Protein AF-A0A920T3C6-F1 (afdb_monomer)

Solvent-accessible surface area (backbone atoms only — not comparable to full-atom values): 9820 Å² total; per-residue (Å²): 88,100,46,68,29,46,80,45,74,39,81,85,48,46,67,47,81,47,80,58,93,55,38,34,39,37,42,39,70,25,26,39,36,45,35,42,39,51,61,61,84,59,81,51,49,41,33,44,35,42,93,41,36,40,35,46,51,56,38,26,33,34,35,43,36,29,39,91,86,48,41,37,38,39,39,38,64,37,39,38,34,36,37,33,31,71,74,60,66,49,74,48,79,47,54,58,41,62,30,25,42,42,34,34,80,87,33,54,73,47,80,46,77,42,57,97,80,65,67,77,77,78,72,72,72,76,76,77,71,72,71,55,68,70,58,53,50,54,51,51,52,52,51,54,55,65,72,65,60,75,89,79,71,92,82,89,85,91,80,82,81,85,84,83,89,87,76,90,132

Foldseek 3Di:
DVLPKDKAFDPPWDWDWDDDPAEIEIETAFGKIWIQDAQPPDRHWYWYHYPFKIKTAHRFGWMWGAHPQFKIKIFGAAAKIKMAGPVQRDIDIDHHDQKMWIAGPVGDIDIDGHDPCNGDDGPDPPPPPVPDVVVVVVVVVVVVVVVPDDPPDDDDDPDDDDDDDDDDD

Sequence (169 aa):
MDDRSILKVRENTKFSFMDTRNSRTVDLAHGTLLNDIKKEGRKKDFRIQTPVSVASVKGTEFAAIVSQSGVDQFICKEGLFEVLNMISGEIVNVSPGPKKAVSNATGDLVQAPASPGEYPPDPEVEDFIEPELDELEKILWKKARMINQPQLKKSQRSQKQKNPRQKKK

Secondary structure (DSSP, 8-state):
-TT--EEEE-TT-EEEEEE-SSEEEEEEEEEEEEEE---TT--SEEEEE-SSEEEEEEEEEEEEEE-TTS-EEEEEEEEEEEEEETTT--EEEE-SSSEEEEE-TTS-EEEEEPPTTTSPPP----------HHHHHHHHHHHHHHHT-------S-------------

Structure (mmCIF, N/CA/C/O backbone):
data_AF-A0A920T3C6-F1
#
_entry.id   AF-A0A920T3C6-F1
#
loop_
_atom_site.group_PDB
_atom_site.id
_atom_site.type_symbol
_atom_site.label_atom_id
_atom_site.label_alt_id
_atom_site.label_comp_id
_atom_site.label_asym_id
_atom_site.label_entity_id
_atom_site.label_seq_id
_atom_site.pdbx_PDB_ins_code
_atom_site.Cartn_x
_atom_site.Cartn_y
_atom_site.Cartn_z
_atom_site.occupancy
_atom_site.B_iso_or_equiv
_atom_site.auth_seq_id
_atom_site.auth_comp_id
_atom_site.auth_asym_id
_atom_site.auth_atom_id
_atom_site.pdbx_PDB_model_num
ATOM 1 N N . MET A 1 1 ? -16.482 4.410 3.832 1.00 77.25 1 MET A N 1
ATO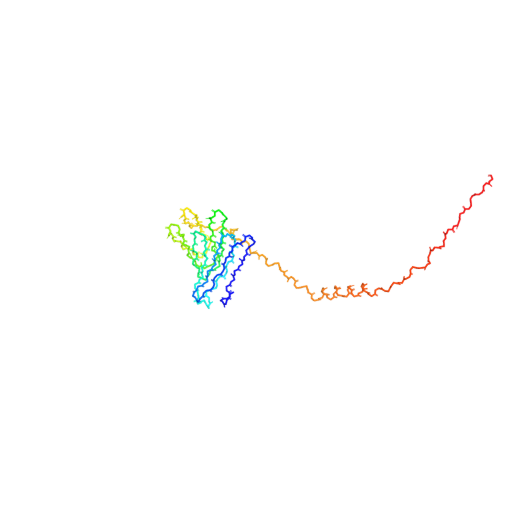M 2 C CA . MET A 1 1 ? -16.784 3.051 4.347 1.00 77.25 1 MET A CA 1
ATOM 3 C C . MET A 1 1 ? -17.548 3.162 5.673 1.00 77.25 1 MET A C 1
ATOM 5 O O . MET A 1 1 ? -17.707 4.280 6.151 1.00 77.25 1 MET A O 1
ATOM 9 N N . ASP A 1 2 ? -18.075 2.071 6.243 1.00 80.38 2 ASP A N 1
ATOM 10 C CA . ASP A 1 2 ? -18.854 2.102 7.511 1.00 80.38 2 ASP A CA 1
ATOM 11 C C . ASP A 1 2 ? -18.047 2.611 8.726 1.00 80.38 2 ASP A C 1
ATOM 13 O O . ASP A 1 2 ? -18.602 3.193 9.652 1.00 80.38 2 ASP A O 1
ATOM 17 N N . ASP A 1 3 ? -16.728 2.460 8.679 1.00 81.38 3 ASP A N 1
ATOM 18 C CA . ASP A 1 3 ? -15.723 2.936 9.631 1.00 81.38 3 ASP A CA 1
ATOM 19 C C . ASP A 1 3 ? -15.217 4.353 9.301 1.00 81.38 3 ASP A C 1
ATOM 21 O O . ASP A 1 3 ? -14.239 4.817 9.879 1.00 81.38 3 ASP A O 1
ATOM 25 N N . ARG A 1 4 ? -15.872 5.047 8.358 1.00 85.62 4 ARG A N 1
ATOM 26 C CA . ARG A 1 4 ? -15.465 6.360 7.823 1.00 85.62 4 ARG A CA 1
ATOM 27 C C . ARG A 1 4 ? -14.074 6.374 7.179 1.00 85.62 4 ARG A C 1
ATOM 29 O O . ARG A 1 4 ? -13.542 7.453 6.935 1.00 85.62 4 ARG A O 1
ATOM 36 N N . SER A 1 5 ? -13.511 5.211 6.849 1.00 89.38 5 SER A N 1
ATOM 37 C CA . SER A 1 5 ? -12.308 5.140 6.022 1.00 89.38 5 SER A CA 1
ATOM 38 C C . SER A 1 5 ? -12.604 5.669 4.615 1.00 89.38 5 SER A C 1
ATOM 40 O O . SER A 1 5 ? -13.686 5.410 4.056 1.00 89.38 5 SER A O 1
ATOM 42 N N . ILE A 1 6 ? -11.642 6.408 4.060 1.00 90.94 6 ILE A N 1
ATOM 43 C CA . ILE A 1 6 ? -11.707 7.056 2.747 1.00 90.94 6 ILE A CA 1
ATOM 44 C C . ILE A 1 6 ? -10.658 6.416 1.838 1.00 90.94 6 ILE A C 1
ATOM 46 O O . ILE A 1 6 ? -9.493 6.281 2.208 1.00 90.94 6 ILE A O 1
ATOM 50 N N . LEU A 1 7 ? -11.088 6.037 0.638 1.00 92.25 7 LEU A N 1
ATOM 51 C CA . LEU A 1 7 ? -10.235 5.519 -0.423 1.00 92.25 7 LEU A CA 1
ATOM 52 C C . LEU A 1 7 ? -10.390 6.442 -1.630 1.00 92.25 7 LEU A C 1
ATOM 54 O O . LEU A 1 7 ? -11.462 6.485 -2.232 1.00 92.25 7 LEU A O 1
ATOM 58 N N . LYS A 1 8 ? -9.345 7.201 -1.953 1.00 93.25 8 LYS A N 1
ATOM 59 C CA . LYS A 1 8 ? -9.317 8.089 -3.114 1.00 93.25 8 LYS A CA 1
ATOM 60 C C . LYS A 1 8 ? -8.540 7.419 -4.233 1.00 93.25 8 LYS A C 1
ATOM 62 O O . LYS A 1 8 ? -7.419 6.952 -4.034 1.00 93.25 8 LYS A O 1
ATOM 67 N N . VAL A 1 9 ? -9.153 7.371 -5.404 1.00 93.69 9 VAL A N 1
ATOM 68 C CA . VAL A 1 9 ? -8.632 6.668 -6.574 1.00 93.69 9 VAL A CA 1
ATOM 69 C C . VAL A 1 9 ? -8.179 7.708 -7.585 1.00 93.69 9 VAL A C 1
ATOM 71 O O . VAL A 1 9 ? -8.955 8.596 -7.929 1.00 93.69 9 VAL A O 1
ATOM 74 N N . ARG A 1 10 ? -6.936 7.614 -8.061 1.00 92.69 10 ARG A N 1
ATOM 75 C CA . ARG A 1 10 ? -6.467 8.473 -9.155 1.00 92.69 10 ARG A CA 1
ATOM 76 C C . ARG A 1 10 ? -6.854 7.904 -10.515 1.00 92.69 10 ARG A C 1
ATOM 78 O O . ARG A 1 10 ? -7.170 6.721 -10.649 1.00 92.69 10 ARG A O 1
ATOM 85 N N . GLU A 1 11 ? -6.765 8.747 -11.537 1.00 89.94 11 GLU A N 1
ATOM 86 C CA . GLU A 1 11 ? -6.834 8.318 -12.934 1.00 89.94 11 GLU A CA 1
ATOM 87 C C . GLU A 1 11 ? -5.878 7.150 -13.232 1.00 89.94 11 GLU A C 1
ATOM 89 O O . GLU A 1 11 ? -4.877 6.947 -12.540 1.00 89.94 11 GLU A O 1
ATOM 94 N N . ASN A 1 12 ? -6.189 6.378 -14.274 1.00 91.88 12 ASN A N 1
ATOM 95 C CA . ASN A 1 12 ? -5.386 5.228 -14.707 1.00 91.88 12 ASN A CA 1
ATOM 96 C C . ASN A 1 12 ? -5.172 4.162 -13.616 1.00 91.88 12 ASN A C 1
ATOM 98 O O . ASN A 1 12 ? -4.170 3.447 -13.622 1.00 91.88 12 ASN A O 1
ATOM 102 N N . THR A 1 13 ? -6.125 4.044 -12.688 1.00 95.44 13 THR A N 1
ATOM 103 C CA . THR A 1 13 ? -6.095 3.036 -11.628 1.00 95.44 13 THR A CA 1
ATOM 104 C C . THR A 1 13 ? -7.060 1.901 -11.924 1.00 95.44 13 THR A C 1
ATOM 106 O O . THR A 1 13 ? -8.255 2.117 -12.125 1.00 95.44 13 THR A O 1
ATOM 109 N N . LYS A 1 14 ? -6.542 0.672 -11.901 1.00 96.50 14 LYS A N 1
ATOM 110 C CA . LYS A 1 14 ? -7.325 -0.555 -12.021 1.00 96.50 14 LYS A CA 1
ATOM 111 C C . LYS A 1 14 ? -7.277 -1.307 -10.702 1.00 96.50 14 LYS A C 1
ATOM 113 O O . LYS A 1 14 ? -6.231 -1.824 -10.313 1.00 96.50 14 LYS A O 1
ATOM 118 N N . PHE A 1 15 ? -8.426 -1.398 -10.047 1.00 96.88 15 PHE A N 1
ATOM 119 C CA . PHE A 1 15 ? -8.560 -2.085 -8.772 1.00 96.88 15 PHE A CA 1
ATOM 120 C C . PHE A 1 1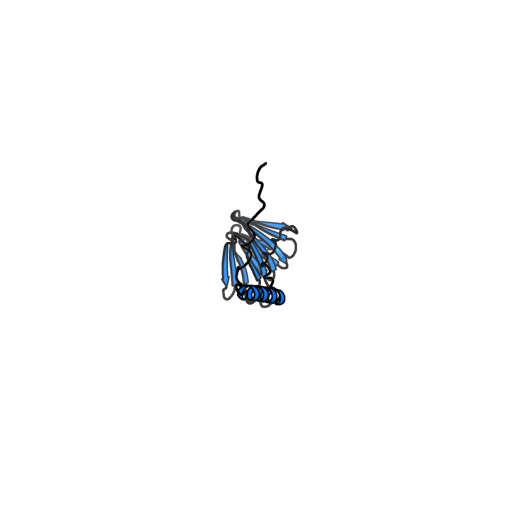5 ? -9.879 -2.856 -8.688 1.00 96.88 15 PHE A C 1
ATOM 122 O O . PHE A 1 15 ? -10.828 -2.572 -9.422 1.00 96.88 15 PHE A O 1
ATOM 129 N N . SER A 1 16 ? -9.943 -3.816 -7.773 1.00 96.75 16 SER A N 1
ATOM 130 C CA . SER A 1 16 ? -11.183 -4.428 -7.311 1.00 96.75 16 SER A CA 1
ATOM 131 C C . SER A 1 16 ? -11.299 -4.291 -5.795 1.00 96.75 16 SER A C 1
ATOM 133 O O . SER A 1 16 ? -10.303 -4.155 -5.083 1.00 96.75 16 SER A O 1
ATOM 135 N N . PHE A 1 17 ? -12.530 -4.267 -5.296 1.00 95.25 17 PHE A N 1
ATOM 136 C CA . PHE A 1 17 ? -12.810 -4.107 -3.876 1.00 95.25 17 PHE A CA 1
ATOM 137 C C . PHE A 1 17 ? -13.657 -5.271 -3.381 1.00 95.25 17 PHE A C 1
ATOM 139 O O . PHE A 1 17 ? -14.738 -5.529 -3.910 1.00 95.25 17 PHE A O 1
ATOM 146 N N . MET A 1 18 ? -13.174 -5.950 -2.345 1.00 95.00 18 MET A N 1
ATOM 147 C CA . MET A 1 18 ? -13.851 -7.073 -1.714 1.00 95.00 18 MET A CA 1
ATOM 148 C C . MET A 1 18 ? -14.065 -6.777 -0.230 1.00 95.00 18 MET A C 1
ATOM 150 O O . MET A 1 18 ? -13.106 -6.627 0.526 1.00 95.00 18 MET A O 1
ATOM 154 N N . ASP A 1 19 ? -15.328 -6.724 0.195 1.00 92.25 19 ASP A N 1
ATOM 155 C CA . ASP A 1 19 ? -15.711 -6.564 1.601 1.00 92.25 19 ASP A CA 1
ATOM 156 C C . ASP A 1 19 ? -16.382 -7.847 2.102 1.00 92.25 19 ASP A C 1
ATOM 158 O O . ASP A 1 19 ? -17.440 -8.251 1.621 1.00 92.25 19 ASP A O 1
ATOM 162 N N . THR A 1 20 ? -15.750 -8.501 3.071 1.00 91.38 20 THR A N 1
ATOM 163 C CA . THR A 1 20 ? -16.258 -9.706 3.729 1.00 91.38 20 THR A CA 1
ATOM 164 C C . THR A 1 20 ? -16.680 -9.391 5.163 1.00 91.38 20 THR A C 1
ATOM 166 O O . THR A 1 20 ? -16.634 -8.251 5.628 1.00 91.38 20 THR A O 1
ATOM 169 N N . ARG A 1 21 ? -17.100 -10.407 5.924 1.00 88.88 21 ARG A N 1
ATOM 170 C CA . ARG A 1 21 ? -17.437 -10.220 7.342 1.00 88.88 21 ARG A CA 1
ATOM 171 C C . ARG A 1 21 ? -16.244 -9.730 8.169 1.00 88.88 21 ARG A C 1
ATOM 173 O O . ARG A 1 21 ? -16.443 -8.919 9.069 1.00 88.88 21 ARG A O 1
ATOM 180 N N . ASN A 1 22 ? -15.040 -10.202 7.844 1.00 90.69 22 ASN A N 1
ATOM 181 C CA . ASN A 1 22 ? -13.852 -10.040 8.684 1.00 90.69 22 ASN A CA 1
ATOM 182 C C . ASN A 1 22 ? -12.763 -9.184 8.028 1.00 90.69 22 ASN A C 1
ATOM 184 O O . ASN A 1 22 ? -11.870 -8.718 8.728 1.00 90.69 22 ASN A O 1
ATOM 188 N N . SER A 1 23 ? -12.812 -8.973 6.712 1.00 91.75 23 SER A N 1
ATOM 189 C CA . SER A 1 23 ? -11.760 -8.268 5.980 1.00 91.75 23 SER A CA 1
ATOM 190 C C . SER A 1 23 ? -12.302 -7.399 4.853 1.00 91.75 23 SER A C 1
ATOM 192 O O . SER A 1 23 ? -13.299 -7.727 4.213 1.00 91.75 23 SER A O 1
ATOM 194 N N . ARG A 1 24 ? -11.581 -6.315 4.590 1.00 92.56 24 ARG A N 1
ATOM 195 C CA . ARG A 1 24 ? -11.656 -5.485 3.397 1.00 92.56 24 ARG A CA 1
ATOM 196 C C . ARG A 1 24 ? -10.354 -5.610 2.642 1.00 92.56 24 ARG A C 1
ATOM 198 O O . ARG A 1 24 ? -9.298 -5.274 3.178 1.00 92.56 24 ARG A O 1
ATOM 205 N N . THR A 1 25 ? -10.444 -6.067 1.409 1.00 95.56 25 THR A N 1
ATOM 206 C CA . THR A 1 25 ? -9.294 -6.198 0.526 1.00 95.56 25 THR A CA 1
ATOM 207 C C . THR A 1 25 ? -9.508 -5.311 -0.684 1.00 95.56 25 THR A C 1
ATOM 209 O O . THR A 1 25 ? -10.531 -5.408 -1.362 1.00 95.56 25 THR A O 1
ATOM 212 N N . VAL A 1 26 ? -8.537 -4.446 -0.948 1.00 96.88 26 VAL A N 1
ATOM 213 C CA . VAL A 1 26 ? -8.427 -3.728 -2.214 1.00 96.88 26 VAL A CA 1
ATOM 214 C C . VAL A 1 26 ? -7.376 -4.457 -3.033 1.00 96.88 26 VAL A C 1
ATOM 216 O O . VAL A 1 26 ? 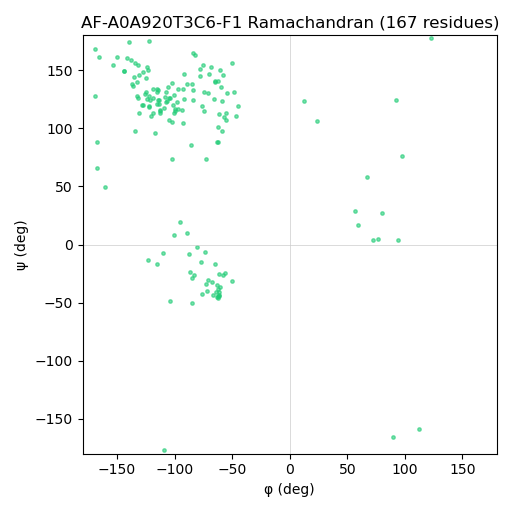-6.216 -4.477 -2.638 1.00 96.88 26 VAL A O 1
ATOM 219 N N . ASP A 1 27 ? -7.771 -5.076 -4.134 1.00 97.19 27 ASP A N 1
ATOM 220 C CA . ASP A 1 27 ? -6.838 -5.696 -5.073 1.00 97.19 27 ASP A CA 1
ATOM 221 C C . ASP A 1 27 ? -6.483 -4.671 -6.155 1.00 97.19 27 ASP A C 1
ATOM 223 O O . ASP A 1 27 ? -7.316 -4.326 -6.993 1.00 97.19 27 ASP A O 1
ATOM 227 N N . LEU A 1 28 ? -5.279 -4.111 -6.078 1.00 97.12 28 LEU A N 1
ATOM 228 C CA . LEU A 1 28 ? -4.762 -3.042 -6.921 1.00 97.12 28 LEU A CA 1
ATOM 229 C C . LEU A 1 28 ? -3.816 -3.632 -7.972 1.00 97.12 28 LEU A C 1
ATOM 231 O O . LEU A 1 28 ? -2.671 -3.962 -7.677 1.00 97.12 28 LEU A O 1
ATOM 235 N N . ALA A 1 29 ? -4.282 -3.714 -9.219 1.00 96.00 29 ALA A N 1
ATOM 236 C CA . ALA A 1 29 ? -3.486 -4.252 -10.320 1.00 96.00 29 ALA A CA 1
ATOM 237 C C . ALA A 1 29 ? -2.419 -3.257 -10.806 1.00 96.00 29 ALA A C 1
ATOM 239 O O . ALA A 1 29 ? -1.299 -3.655 -11.106 1.00 96.00 29 ALA A O 1
ATOM 240 N N . HIS A 1 30 ? -2.787 -1.980 -10.932 1.00 96.44 30 HIS A N 1
ATOM 241 C CA . HIS A 1 30 ? -1.885 -0.854 -11.192 1.00 96.44 30 HIS A CA 1
ATOM 242 C C . HIS A 1 30 ? -2.603 0.472 -10.917 1.00 96.44 30 HIS A C 1
ATOM 244 O O . HIS A 1 30 ? -3.835 0.532 -10.923 1.00 96.44 30 HIS A O 1
ATOM 250 N N . GLY A 1 31 ? -1.830 1.540 -10.733 1.00 95.50 31 GLY A N 1
ATOM 251 C CA . GLY A 1 31 ? -2.312 2.899 -10.501 1.00 95.50 31 GLY A CA 1
ATOM 252 C C . GLY A 1 31 ? -2.003 3.400 -9.099 1.00 95.50 31 GLY A C 1
ATOM 253 O O . GLY A 1 31 ? -1.101 2.889 -8.435 1.00 95.50 31 GLY A O 1
ATOM 254 N N . THR A 1 32 ? -2.751 4.409 -8.656 1.00 96.12 32 THR A N 1
ATOM 255 C CA . THR A 1 32 ? -2.460 5.129 -7.414 1.00 96.12 32 THR A CA 1
ATOM 256 C C . THR A 1 32 ? -3.711 5.289 -6.561 1.00 96.12 32 THR A C 1
ATOM 258 O O . THR A 1 32 ? -4.728 5.822 -7.008 1.00 96.12 32 THR A O 1
ATOM 261 N N . LEU A 1 33 ? -3.599 4.881 -5.299 1.00 95.50 33 LEU A N 1
ATOM 262 C CA . LEU A 1 33 ? -4.620 5.037 -4.271 1.00 95.50 33 LEU A CA 1
ATOM 263 C C . LEU A 1 33 ? -4.085 5.893 -3.126 1.00 95.50 33 LEU A C 1
ATOM 265 O O . LEU A 1 33 ? -2.987 5.641 -2.631 1.00 95.50 33 LEU A O 1
ATOM 269 N N . LEU A 1 34 ? -4.878 6.860 -2.671 1.00 94.81 34 LEU A N 1
ATOM 270 C CA . LEU A 1 34 ? -4.640 7.575 -1.421 1.00 94.81 34 LEU A CA 1
ATOM 271 C C . LEU A 1 34 ? -5.661 7.080 -0.403 1.00 94.81 34 LEU A C 1
ATOM 273 O O . LEU A 1 34 ? -6.868 7.127 -0.641 1.00 94.81 34 LEU A O 1
ATOM 277 N N . ASN A 1 35 ? -5.174 6.590 0.727 1.00 93.75 35 ASN A N 1
ATOM 278 C CA . ASN A 1 35 ? -5.982 5.880 1.701 1.00 93.75 35 ASN A CA 1
ATOM 279 C C . ASN A 1 35 ? -5.890 6.587 3.048 1.00 93.75 35 ASN A C 1
ATOM 281 O O . ASN A 1 35 ? -4.795 6.791 3.563 1.00 93.75 35 ASN A O 1
ATOM 285 N N . ASP A 1 36 ? -7.039 6.896 3.634 1.00 93.44 36 ASP A N 1
ATOM 286 C CA . ASP A 1 36 ? -7.168 7.337 5.021 1.00 93.44 36 ASP A CA 1
ATOM 287 C C . ASP A 1 36 ? -8.009 6.297 5.759 1.00 93.44 36 ASP A C 1
ATOM 289 O O . ASP A 1 36 ? -9.242 6.269 5.667 1.00 93.44 36 ASP A O 1
ATOM 293 N N . ILE A 1 37 ? -7.318 5.375 6.427 1.00 92.25 37 ILE A N 1
ATOM 294 C CA . ILE A 1 37 ? -7.937 4.233 7.089 1.00 92.25 37 ILE A CA 1
ATOM 295 C C . ILE A 1 37 ? -8.071 4.526 8.574 1.00 92.25 37 ILE A C 1
ATOM 297 O O . ILE A 1 37 ? -7.077 4.631 9.295 1.00 92.25 37 ILE A O 1
ATOM 301 N N . LYS A 1 38 ? -9.308 4.593 9.067 1.00 90.12 38 LYS A N 1
ATOM 302 C CA . LYS A 1 38 ? -9.569 4.915 10.471 1.00 90.12 38 LYS A CA 1
ATOM 303 C C . LYS A 1 38 ? -9.318 3.714 11.382 1.00 90.12 38 LYS A C 1
ATOM 305 O O . LYS A 1 38 ? -9.542 2.553 11.034 1.00 90.12 38 LYS A O 1
ATOM 310 N N . LYS A 1 39 ? -8.818 4.009 12.586 1.00 82.81 39 LYS A N 1
ATOM 311 C CA . LYS A 1 39 ? -8.618 3.022 13.663 1.00 82.81 39 LYS A CA 1
ATOM 312 C C . LYS A 1 39 ? -9.875 2.798 14.504 1.00 82.81 39 LYS A C 1
ATOM 314 O O . LYS A 1 39 ? -10.054 1.724 15.069 1.00 82.81 39 LYS A O 1
ATOM 319 N N . GLU A 1 40 ? -10.721 3.816 14.615 1.00 75.31 40 GLU A N 1
ATOM 320 C CA . GLU A 1 40 ? -11.877 3.831 15.508 1.00 75.31 40 GLU A CA 1
ATOM 321 C C . GLU A 1 40 ? -13.091 3.157 14.857 1.00 75.31 40 GLU A C 1
ATOM 323 O O . GLU A 1 40 ? -13.338 3.323 13.667 1.00 75.31 40 GLU A O 1
ATOM 328 N N . GLY A 1 41 ? -13.830 2.345 15.620 1.00 67.44 41 GLY A N 1
ATOM 329 C CA . GLY A 1 41 ? -14.984 1.593 15.103 1.00 67.44 41 GLY A CA 1
ATOM 330 C C . GLY A 1 41 ? -14.631 0.409 14.191 1.00 67.44 41 GLY A C 1
ATOM 331 O O . GLY A 1 41 ? -15.527 -0.268 13.683 1.00 67.44 41 GLY A O 1
ATOM 332 N N . ARG A 1 42 ? -13.339 0.119 14.006 1.00 71.81 42 ARG A N 1
ATOM 333 C CA . ARG A 1 42 ? -12.865 -0.913 13.088 1.00 71.81 42 ARG A CA 1
ATOM 334 C C . ARG A 1 42 ? -13.067 -2.322 13.648 1.00 71.81 42 ARG A C 1
ATOM 336 O O . ARG A 1 42 ? -12.490 -2.694 14.664 1.00 71.81 42 ARG A O 1
ATOM 343 N N . LYS A 1 43 ? -13.860 -3.123 12.931 1.00 80.50 43 LYS A N 1
ATOM 344 C CA . LYS A 1 43 ? -14.125 -4.546 13.233 1.00 80.50 43 LYS A CA 1
ATOM 345 C C . LYS A 1 43 ? -13.501 -5.516 12.228 1.00 80.50 43 LYS A C 1
ATOM 347 O O . LYS A 1 43 ? -13.583 -6.723 12.425 1.00 80.50 43 LYS A O 1
ATOM 352 N N . LYS A 1 44 ? -12.933 -4.992 11.141 1.00 88.69 44 LYS A N 1
ATOM 353 C CA . LYS A 1 44 ? -12.432 -5.766 10.002 1.00 88.69 44 LYS A CA 1
ATOM 354 C C . LYS A 1 44 ? -10.961 -5.471 9.751 1.00 88.69 44 LYS A C 1
ATOM 356 O O . LYS A 1 44 ? -10.506 -4.350 9.981 1.00 88.69 44 LYS A O 1
ATOM 361 N N . ASP A 1 45 ? -10.236 -6.444 9.225 1.00 91.81 45 ASP A N 1
ATOM 362 C CA . ASP A 1 45 ? -8.915 -6.221 8.646 1.00 91.81 45 ASP A CA 1
ATOM 363 C C . ASP A 1 45 ? -9.033 -5.403 7.360 1.00 91.81 45 ASP A C 1
ATOM 365 O O . ASP A 1 45 ? -10.045 -5.454 6.673 1.00 91.81 45 ASP A O 1
ATOM 369 N N . PHE A 1 46 ? -7.993 -4.654 7.023 1.00 93.69 46 PHE A N 1
ATOM 370 C CA . PHE A 1 46 ? -7.909 -3.848 5.815 1.00 93.69 46 PHE A CA 1
ATOM 371 C C . PHE A 1 46 ? -6.570 -4.151 5.175 1.00 93.69 46 PHE A C 1
ATOM 373 O O . PHE A 1 46 ? -5.535 -4.063 5.846 1.00 93.69 46 PHE A O 1
ATOM 380 N N . ARG A 1 47 ? -6.606 -4.537 3.904 1.00 95.50 47 ARG A N 1
ATOM 381 C CA . ARG A 1 47 ? -5.428 -4.955 3.158 1.00 95.50 47 ARG A CA 1
ATOM 382 C C . ARG A 1 47 ? -5.455 -4.349 1.762 1.00 95.50 47 ARG A C 1
ATOM 384 O O . ARG A 1 47 ? -6.505 -4.340 1.120 1.00 95.50 47 ARG A O 1
ATOM 391 N N . ILE A 1 48 ? -4.305 -3.873 1.299 1.00 96.75 48 ILE A N 1
ATOM 392 C CA . ILE A 1 48 ? -4.060 -3.642 -0.127 1.00 96.75 48 ILE A CA 1
ATOM 393 C C . ILE A 1 48 ? -3.305 -4.860 -0.633 1.00 96.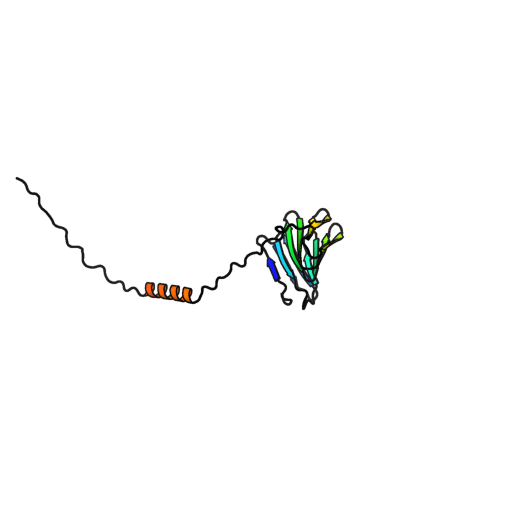75 48 ILE A C 1
ATOM 395 O O . ILE A 1 48 ? -2.254 -5.196 -0.100 1.00 96.75 48 ILE A O 1
ATOM 399 N N . GLN A 1 49 ? -3.848 -5.530 -1.632 1.00 97.06 49 GLN A N 1
ATOM 400 C CA . GLN A 1 49 ? -3.187 -6.607 -2.343 1.00 97.06 49 GLN A CA 1
ATOM 401 C C . GLN A 1 49 ? -2.765 -6.074 -3.707 1.00 97.06 49 GLN A C 1
ATOM 403 O O . GLN A 1 49 ? -3.524 -5.360 -4.352 1.00 97.06 49 GLN A O 1
ATOM 408 N N . THR A 1 50 ? -1.550 -6.383 -4.124 1.00 96.94 50 THR A N 1
ATOM 409 C CA . THR A 1 50 ? -1.020 -6.101 -5.459 1.00 96.94 50 THR A CA 1
ATOM 410 C C . THR A 1 50 ? -0.590 -7.436 -6.078 1.00 96.94 50 THR A C 1
ATOM 412 O O . THR A 1 50 ? -0.625 -8.468 -5.398 1.00 96.94 50 THR A O 1
ATOM 415 N N . PRO A 1 51 ? -0.153 -7.472 -7.348 1.00 95.56 51 PRO A N 1
ATOM 416 C CA . PRO A 1 51 ? 0.350 -8.705 -7.947 1.00 95.56 51 PRO A CA 1
ATOM 417 C C . PRO A 1 51 ? 1.540 -9.332 -7.204 1.00 95.56 51 PRO A C 1
ATOM 419 O O . PRO A 1 51 ? 1.733 -10.542 -7.304 1.00 95.56 51 PRO A O 1
ATOM 422 N N . VAL A 1 52 ? 2.336 -8.536 -6.476 1.00 95.25 52 VAL A N 1
ATOM 423 C CA . VAL A 1 52 ? 3.584 -9.002 -5.841 1.00 95.25 52 VAL A CA 1
ATOM 424 C C . VAL A 1 52 ? 3.639 -8.776 -4.331 1.00 95.25 52 VAL A C 1
ATOM 426 O O . VAL A 1 52 ? 4.469 -9.395 -3.669 1.00 95.25 52 VAL A O 1
ATOM 429 N N . SER A 1 53 ? 2.738 -7.972 -3.760 1.00 96.75 53 SER A N 1
ATOM 430 C CA . SER A 1 53 ? 2.773 -7.595 -2.344 1.00 96.75 53 SER A CA 1
ATOM 431 C C . SER A 1 53 ? 1.399 -7.600 -1.676 1.00 96.75 53 SER A C 1
ATOM 433 O O . SER A 1 53 ? 0.354 -7.456 -2.310 1.00 96.75 53 SER A O 1
ATOM 435 N N . VAL A 1 54 ? 1.401 -7.695 -0.348 1.00 97.25 54 VAL A N 1
ATOM 436 C CA . VAL A 1 54 ? 0.231 -7.469 0.503 1.00 97.25 54 VAL A CA 1
ATOM 437 C C . VAL A 1 54 ? 0.601 -6.471 1.590 1.00 97.25 54 VAL A C 1
ATOM 439 O O . VAL A 1 54 ? 1.479 -6.733 2.406 1.00 97.25 54 VAL A O 1
ATOM 442 N N . ALA A 1 55 ? -0.097 -5.340 1.637 1.00 96.31 55 ALA A N 1
ATOM 443 C CA . ALA A 1 55 ? 0.021 -4.363 2.707 1.00 96.31 55 ALA A CA 1
ATOM 444 C C . ALA A 1 55 ? -1.127 -4.532 3.712 1.00 96.31 55 ALA A C 1
ATOM 446 O O . ALA A 1 55 ? -2.291 -4.297 3.383 1.00 96.31 55 ALA A O 1
ATOM 447 N N . SER A 1 56 ? -0.804 -4.913 4.947 1.00 95.62 56 SER A N 1
ATOM 448 C CA . SER A 1 56 ? -1.742 -5.003 6.069 1.00 95.62 56 SER A CA 1
ATOM 449 C C . SER A 1 56 ? -1.729 -3.702 6.862 1.00 95.62 56 SER A C 1
ATOM 451 O O . SER A 1 56 ? -0.721 -3.326 7.457 1.00 95.62 56 SER A O 1
ATOM 453 N N . VAL A 1 57 ? -2.859 -2.997 6.872 1.00 92.75 57 VAL A N 1
ATOM 454 C CA . VAL A 1 57 ? -2.912 -1.592 7.299 1.00 92.75 57 VAL A CA 1
ATOM 455 C C . VAL A 1 57 ? -3.739 -1.443 8.559 1.00 92.75 57 VAL A C 1
ATOM 457 O O . VAL A 1 57 ? -4.870 -1.929 8.604 1.00 92.75 57 VAL A O 1
ATOM 460 N N . LYS A 1 58 ? -3.248 -0.707 9.561 1.00 89.69 58 LYS A N 1
ATOM 461 C CA . LYS A 1 58 ? -3.979 -0.478 10.812 1.00 89.69 58 LYS A CA 1
ATOM 462 C C . LYS A 1 58 ? -3.929 0.988 11.239 1.00 89.69 58 LYS A C 1
ATOM 464 O O . LYS A 1 58 ? -3.019 1.401 11.948 1.00 89.69 58 LYS A O 1
ATOM 469 N N . GLY A 1 59 ? -4.992 1.727 10.912 1.00 87.56 59 GLY A N 1
ATOM 470 C CA . GLY A 1 59 ? -5.141 3.112 11.363 1.00 87.56 59 GLY A CA 1
ATOM 471 C C . GLY A 1 59 ? -4.099 4.031 10.734 1.00 87.56 59 GLY A C 1
ATOM 472 O O . GLY A 1 59 ? -3.304 4.614 11.467 1.00 87.56 59 GLY A O 1
ATOM 473 N N . THR A 1 60 ? -4.069 4.090 9.404 1.00 92.12 60 THR A N 1
ATOM 474 C CA . THR A 1 60 ? -2.947 4.650 8.643 1.00 92.12 60 THR A CA 1
ATOM 475 C C . THR A 1 60 ? -3.462 5.527 7.518 1.00 92.12 60 THR A C 1
ATOM 477 O O . THR A 1 60 ? -4.374 5.127 6.787 1.00 92.12 60 THR A O 1
ATOM 480 N N . GLU A 1 61 ? -2.833 6.684 7.356 1.00 93.00 61 GLU A N 1
ATOM 481 C CA . GLU A 1 61 ? -2.926 7.498 6.152 1.00 93.00 61 GLU A CA 1
ATOM 482 C C . GLU A 1 61 ? -1.709 7.190 5.272 1.00 93.00 61 GLU A C 1
ATOM 484 O O . GLU A 1 61 ? -0.563 7.390 5.687 1.00 93.00 61 GLU A O 1
ATOM 489 N N . PHE A 1 62 ? -1.940 6.638 4.082 1.00 94.50 62 PHE A N 1
ATOM 490 C CA . PHE A 1 62 ? -0.867 6.185 3.199 1.00 94.50 62 PHE A CA 1
ATOM 491 C C . PHE A 1 62 ? -1.280 6.201 1.725 1.00 94.50 62 PHE A C 1
ATOM 493 O O . PHE A 1 62 ? -2.454 6.042 1.376 1.00 94.50 62 PHE A O 1
ATOM 500 N N . ALA A 1 63 ? -0.288 6.317 0.847 1.00 94.56 63 ALA A N 1
ATOM 501 C CA . ALA A 1 63 ? -0.462 6.138 -0.586 1.00 94.56 63 ALA A CA 1
ATOM 502 C C . ALA A 1 63 ? 0.059 4.764 -1.020 1.00 94.56 63 ALA A C 1
ATOM 504 O O . ALA A 1 63 ? 1.117 4.328 -0.566 1.00 94.56 63 ALA A O 1
ATOM 505 N N . ALA A 1 64 ? -0.673 4.105 -1.915 1.00 95.75 64 ALA A N 1
ATOM 506 C CA . ALA A 1 64 ? -0.238 2.897 -2.607 1.00 95.75 64 ALA A CA 1
ATOM 507 C C . ALA A 1 64 ? -0.127 3.204 -4.099 1.00 95.75 64 ALA A C 1
ATOM 509 O O . ALA A 1 64 ? -1.110 3.605 -4.721 1.00 95.75 64 ALA A O 1
ATOM 510 N N . ILE A 1 65 ? 1.067 3.034 -4.657 1.00 95.56 65 ILE A N 1
ATOM 511 C CA . ILE A 1 65 ? 1.376 3.293 -6.061 1.00 95.56 65 ILE A CA 1
ATOM 512 C C . ILE A 1 65 ? 1.912 1.995 -6.649 1.00 95.56 65 ILE A C 1
ATOM 514 O O . ILE A 1 65 ? 2.934 1.489 -6.199 1.00 95.56 65 ILE A O 1
ATOM 518 N N . VAL A 1 66 ? 1.234 1.467 -7.659 1.00 96.69 66 VAL A N 1
ATOM 519 C CA . VAL A 1 66 ? 1.619 0.230 -8.342 1.00 96.69 66 VAL A CA 1
ATOM 520 C C . VAL A 1 66 ? 1.879 0.561 -9.799 1.00 96.69 66 VAL A C 1
ATOM 522 O O . VAL A 1 66 ? 0.969 0.957 -10.534 1.00 96.69 66 VAL A O 1
ATOM 525 N N . SER A 1 67 ? 3.133 0.433 -10.225 1.00 94.38 67 SER A N 1
ATOM 526 C CA . SER A 1 67 ? 3.493 0.654 -11.621 1.00 94.38 67 SER A CA 1
ATOM 527 C C . SER A 1 67 ? 3.045 -0.521 -12.494 1.00 94.38 67 SER A C 1
ATOM 529 O O . SER A 1 67 ? 2.978 -1.668 -12.058 1.00 94.38 67 SER A O 1
ATOM 531 N N . GLN A 1 68 ? 2.830 -0.265 -13.785 1.00 91.00 68 GLN A N 1
ATOM 532 C CA . GLN A 1 68 ? 2.600 -1.340 -14.763 1.00 91.00 68 GLN A CA 1
ATOM 533 C C . GLN A 1 68 ? 3.828 -2.251 -14.942 1.00 91.00 68 GLN A C 1
ATOM 535 O O . GLN A 1 68 ? 3.697 -3.356 -15.457 1.00 91.00 68 GLN A O 1
ATOM 540 N N . SER A 1 69 ? 5.013 -1.806 -14.505 1.00 88.69 69 SER A N 1
ATOM 541 C CA . SER A 1 69 ? 6.229 -2.624 -14.472 1.00 88.69 69 SER A CA 1
ATOM 542 C C . SER A 1 69 ? 6.305 -3.570 -13.266 1.00 88.69 69 SER A C 1
ATOM 544 O O . SER A 1 69 ? 7.270 -4.323 -13.168 1.00 88.69 69 SER A O 1
ATOM 546 N N . GLY A 1 70 ? 5.318 -3.547 -12.359 1.00 85.31 70 GLY A N 1
ATOM 547 C CA . GLY A 1 70 ? 5.274 -4.421 -11.183 1.00 85.31 70 GLY A CA 1
ATOM 548 C C . GLY A 1 70 ? 6.152 -3.950 -10.021 1.00 85.31 70 GLY A C 1
ATOM 549 O O . GLY A 1 70 ? 6.634 -4.778 -9.251 1.00 85.31 70 GLY A O 1
ATOM 550 N N . VAL A 1 71 ? 6.403 -2.640 -9.925 1.00 94.81 71 VAL A N 1
ATOM 551 C CA . VAL A 1 71 ? 7.046 -2.019 -8.761 1.00 94.81 71 VAL A CA 1
ATOM 552 C C . VAL A 1 71 ? 5.973 -1.351 -7.911 1.00 94.81 71 VAL A C 1
ATOM 554 O O . VAL A 1 71 ? 5.287 -0.428 -8.360 1.00 94.81 71 VAL A O 1
ATOM 557 N N . ASP A 1 72 ? 5.880 -1.800 -6.668 1.00 96.31 72 ASP A N 1
ATOM 558 C CA . ASP A 1 72 ? 4.968 -1.292 -5.660 1.00 96.31 72 ASP A CA 1
ATOM 559 C C . ASP A 1 72 ? 5.692 -0.283 -4.775 1.00 96.31 72 ASP A C 1
ATOM 561 O O . ASP A 1 72 ? 6.796 -0.531 -4.289 1.00 96.31 72 ASP A O 1
ATOM 565 N N . GLN A 1 73 ? 5.056 0.853 -4.523 1.00 94.94 73 GLN A N 1
ATOM 566 C CA . GLN A 1 73 ? 5.531 1.865 -3.593 1.00 94.94 73 GLN A CA 1
ATOM 567 C C . GLN A 1 73 ? 4.418 2.192 -2.605 1.00 94.94 73 GLN A C 1
ATOM 569 O O . GLN A 1 73 ? 3.341 2.658 -2.983 1.00 94.94 73 GLN A O 1
ATOM 574 N N . PHE A 1 74 ? 4.693 1.971 -1.324 1.00 95.44 74 PHE A N 1
ATOM 575 C CA . PHE A 1 74 ? 3.787 2.311 -0.236 1.00 95.44 74 PHE A CA 1
ATOM 576 C C . PHE A 1 74 ? 4.397 3.430 0.594 1.00 95.44 74 PHE A C 1
ATOM 578 O O . PHE A 1 74 ? 5.431 3.231 1.230 1.00 95.44 74 PHE A O 1
ATOM 585 N N . ILE A 1 75 ? 3.764 4.600 0.600 1.00 93.62 75 ILE A N 1
ATOM 586 C CA . ILE A 1 75 ? 4.279 5.802 1.263 1.00 93.62 75 ILE A CA 1
ATOM 587 C C . ILE A 1 75 ? 3.412 6.093 2.483 1.00 93.62 75 ILE A C 1
ATOM 589 O O . ILE A 1 75 ? 2.218 6.357 2.343 1.00 93.62 75 ILE A O 1
ATOM 593 N N . CYS A 1 76 ? 4.010 6.056 3.675 1.00 92.12 76 CYS A N 1
ATOM 594 C CA . CYS A 1 76 ? 3.310 6.355 4.921 1.00 92.12 76 CYS A CA 1
ATOM 595 C C . CYS A 1 76 ? 3.275 7.861 5.171 1.00 92.12 76 CYS A C 1
ATOM 597 O O . CYS A 1 76 ? 4.315 8.517 5.100 1.00 92.12 76 CYS A O 1
ATOM 599 N N . LYS A 1 77 ? 2.106 8.398 5.525 1.00 89.94 77 LYS A N 1
ATOM 600 C CA . LYS A 1 77 ? 1.973 9.760 6.050 1.00 89.94 77 LYS A CA 1
ATOM 601 C C . LYS A 1 77 ? 1.754 9.741 7.561 1.00 89.94 77 LYS A C 1
ATOM 603 O O . LYS A 1 77 ? 2.484 10.403 8.293 1.00 89.94 77 LYS A O 1
ATOM 608 N N . GLU A 1 78 ? 0.820 8.922 8.039 1.00 89.19 78 GLU A N 1
ATOM 609 C CA . GLU A 1 78 ? 0.544 8.727 9.466 1.00 89.19 78 GLU A CA 1
ATOM 610 C C . GLU A 1 78 ? 0.177 7.267 9.746 1.00 89.19 78 GLU A C 1
ATOM 612 O O . GLU A 1 78 ? -0.439 6.613 8.912 1.00 89.19 78 GLU A O 1
ATOM 617 N N . GLY A 1 79 ? 0.497 6.761 10.938 1.00 89.56 79 GLY A N 1
ATOM 618 C CA . GLY A 1 79 ? 0.111 5.418 11.374 1.00 89.56 79 GLY A CA 1
ATOM 619 C C . GLY A 1 79 ? 1.131 4.342 11.014 1.00 89.56 79 GLY A C 1
ATOM 620 O O . GLY A 1 79 ? 2.288 4.628 10.717 1.00 89.56 79 GLY A O 1
ATOM 621 N N . LEU A 1 80 ? 0.719 3.079 11.111 1.00 89.31 80 LEU A N 1
ATOM 622 C CA . LEU A 1 80 ? 1.608 1.931 10.933 1.00 89.31 80 LEU A CA 1
ATOM 623 C C . LEU A 1 80 ? 0.984 0.892 10.012 1.00 89.31 80 LEU A C 1
ATOM 625 O O . LEU A 1 80 ? -0.215 0.613 10.078 1.00 89.31 80 LEU A O 1
ATOM 629 N N . PHE A 1 81 ? 1.798 0.304 9.151 1.00 93.62 81 PHE A N 1
ATOM 630 C CA . PHE A 1 81 ? 1.374 -0.817 8.328 1.00 93.62 81 PHE A CA 1
ATOM 631 C C . PHE A 1 81 ? 2.551 -1.731 8.015 1.00 93.62 81 PHE A C 1
ATOM 633 O O . PHE A 1 81 ? 3.717 -1.355 8.146 1.00 93.62 81 PHE A O 1
ATOM 640 N N . GLU A 1 82 ? 2.214 -2.943 7.619 1.00 95.56 82 GLU A N 1
ATOM 641 C CA . GLU A 1 82 ? 3.151 -4.009 7.307 1.00 95.56 82 GLU A CA 1
ATOM 642 C C . GLU A 1 82 ? 3.025 -4.347 5.827 1.00 95.56 82 GLU A C 1
ATOM 644 O O . GLU A 1 82 ? 1.909 -4.469 5.325 1.00 95.56 82 GLU A O 1
ATOM 649 N N . VAL A 1 83 ? 4.150 -4.481 5.130 1.00 96.94 83 VAL A N 1
ATOM 650 C CA . VAL A 1 83 ? 4.206 -4.910 3.730 1.00 96.94 83 VAL A CA 1
ATOM 651 C C . VAL A 1 83 ? 4.885 -6.263 3.673 1.00 96.94 83 VAL A C 1
ATOM 653 O O . VAL A 1 83 ? 6.008 -6.402 4.145 1.00 96.94 83 VAL A O 1
ATOM 656 N N . LEU A 1 84 ? 4.202 -7.231 3.078 1.00 97.19 84 LEU A N 1
ATOM 657 C CA . LEU A 1 84 ? 4.718 -8.548 2.734 1.00 97.19 84 LEU A CA 1
ATOM 658 C C . LEU A 1 84 ? 4.951 -8.593 1.226 1.00 97.19 84 LEU A C 1
ATOM 660 O O . LEU A 1 84 ? 4.005 -8.363 0.472 1.00 97.19 84 LEU A O 1
ATOM 664 N N . ASN A 1 85 ? 6.156 -8.942 0.782 1.00 97.12 85 ASN A N 1
ATOM 665 C CA . ASN A 1 85 ? 6.368 -9.359 -0.602 1.00 97.12 85 ASN A CA 1
ATOM 666 C C . ASN A 1 85 ? 6.042 -10.853 -0.722 1.00 97.12 85 ASN A C 1
ATOM 668 O O . ASN A 1 85 ? 6.589 -11.681 0.001 1.00 97.12 85 ASN A O 1
ATOM 672 N N . MET A 1 86 ? 5.139 -11.213 -1.629 1.00 96.00 86 MET A N 1
ATOM 673 C CA . MET A 1 86 ? 4.674 -12.595 -1.781 1.00 96.00 86 MET A CA 1
ATOM 674 C C . MET A 1 86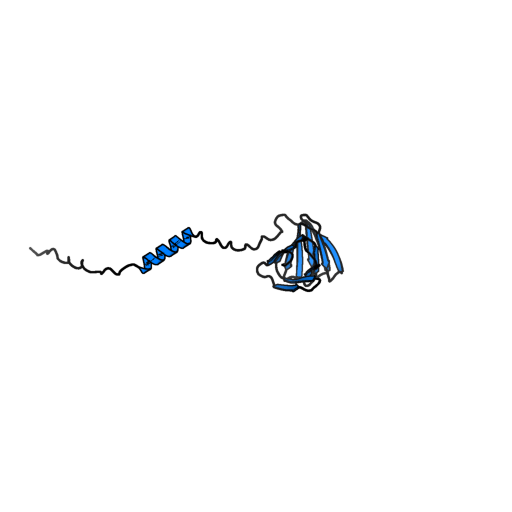 ? 5.677 -13.500 -2.511 1.00 96.00 86 MET A C 1
ATOM 676 O O . MET A 1 86 ? 5.525 -14.717 -2.465 1.00 96.00 86 MET A O 1
ATOM 680 N N . ILE A 1 87 ? 6.678 -12.928 -3.187 1.00 94.25 87 ILE A N 1
ATOM 681 C CA . ILE A 1 87 ? 7.690 -13.671 -3.949 1.00 94.25 87 ILE A CA 1
ATOM 682 C C . ILE A 1 87 ? 8.819 -14.121 -3.024 1.00 94.25 87 ILE A C 1
ATOM 684 O O . ILE A 1 87 ? 9.164 -15.299 -3.014 1.00 94.25 87 ILE A O 1
ATOM 688 N N . SER A 1 88 ? 9.376 -13.204 -2.230 1.00 94.75 88 SER A N 1
ATOM 689 C CA . SER A 1 88 ? 10.441 -13.519 -1.269 1.00 94.75 88 SER A CA 1
ATOM 690 C C . SER A 1 88 ? 9.921 -13.983 0.091 1.00 94.75 88 SER A C 1
ATOM 692 O O . SER A 1 88 ? 10.635 -14.669 0.819 1.00 94.75 88 SER A O 1
ATOM 694 N N . GLY A 1 89 ? 8.684 -13.623 0.449 1.00 95.25 89 GLY A N 1
ATOM 695 C CA . GLY A 1 89 ? 8.134 -13.825 1.790 1.00 95.25 89 GLY A CA 1
ATOM 696 C C . GLY A 1 89 ? 8.647 -12.815 2.822 1.00 95.25 89 GLY A C 1
ATOM 697 O O . GLY A 1 89 ? 8.339 -12.948 4.006 1.00 95.25 89 GLY A O 1
ATOM 698 N N . GLU A 1 90 ? 9.432 -11.818 2.400 1.00 95.56 90 GLU A N 1
ATOM 699 C CA . GLU A 1 90 ? 9.961 -10.787 3.288 1.00 95.56 90 GLU A CA 1
ATOM 700 C C . GLU A 1 90 ? 8.873 -9.834 3.771 1.00 95.56 90 GLU A C 1
ATOM 702 O O . GLU A 1 90 ? 7.934 -9.493 3.048 1.00 95.56 90 GLU A O 1
ATOM 707 N N . ILE A 1 91 ? 9.044 -9.367 5.007 1.00 95.88 91 ILE A N 1
ATOM 708 C CA . ILE A 1 91 ? 8.109 -8.485 5.691 1.00 95.88 91 ILE A CA 1
ATOM 709 C C . ILE A 1 91 ? 8.846 -7.239 6.167 1.00 95.88 91 ILE A C 1
ATOM 711 O O . ILE A 1 91 ? 9.852 -7.324 6.873 1.00 95.88 91 ILE A O 1
ATOM 715 N N . VAL A 1 92 ? 8.291 -6.071 5.852 1.00 94.44 92 VAL A N 1
ATOM 716 C CA . VAL A 1 92 ? 8.783 -4.775 6.321 1.00 94.44 92 VAL A CA 1
ATOM 717 C C . VAL A 1 92 ? 7.668 -4.005 7.011 1.00 94.44 92 VAL A C 1
ATOM 719 O O . VAL A 1 92 ? 6.579 -3.814 6.475 1.00 94.44 92 VAL A O 1
ATOM 722 N N . ASN A 1 93 ? 7.977 -3.489 8.198 1.00 93.25 93 ASN A N 1
ATOM 723 C CA . ASN A 1 93 ? 7.095 -2.596 8.938 1.00 93.25 93 ASN A CA 1
ATOM 724 C C . ASN A 1 93 ? 7.404 -1.137 8.603 1.00 93.25 93 ASN A C 1
ATOM 726 O O . ASN A 1 93 ? 8.531 -0.663 8.779 1.00 93.25 93 ASN A O 1
ATOM 730 N N . VAL A 1 94 ? 6.386 -0.399 8.171 1.00 88.94 94 VAL A N 1
ATOM 731 C CA . VAL A 1 94 ? 6.474 1.033 7.889 1.00 88.94 94 VAL A CA 1
ATOM 732 C C . VAL A 1 94 ? 5.795 1.797 9.019 1.00 88.94 94 VAL A C 1
ATOM 734 O O . VAL A 1 94 ? 4.576 1.782 9.180 1.00 88.94 94 VAL A O 1
ATOM 737 N N . SER A 1 95 ? 6.625 2.431 9.845 1.00 84.19 95 SER A N 1
ATOM 738 C CA . SER A 1 95 ? 6.209 3.279 10.963 1.00 84.19 95 SER A CA 1
ATOM 739 C C . SER A 1 95 ? 5.848 4.697 10.489 1.00 84.19 95 SER A C 1
ATOM 741 O O . SER A 1 95 ? 6.305 5.092 9.412 1.00 84.19 95 SER A O 1
ATOM 743 N N . PRO A 1 96 ? 5.129 5.498 11.302 1.00 77.06 96 PRO A N 1
ATOM 744 C CA . PRO A 1 96 ? 4.822 6.884 10.960 1.00 77.06 96 PRO A CA 1
ATOM 745 C C . PRO A 1 96 ? 6.101 7.696 10.717 1.00 77.06 96 PRO A C 1
ATOM 747 O O . PRO A 1 96 ? 7.122 7.471 11.375 1.00 77.06 96 PRO A O 1
ATOM 750 N N . GLY A 1 97 ? 6.031 8.649 9.790 1.00 71.06 97 GLY A N 1
ATOM 751 C CA . GLY A 1 97 ? 7.152 9.491 9.375 1.00 71.06 97 GLY A CA 1
ATOM 752 C C . GLY A 1 97 ? 7.419 9.392 7.872 1.00 71.06 97 GLY A C 1
ATOM 753 O O . GLY A 1 97 ? 6.747 8.630 7.182 1.00 71.06 97 GLY A O 1
ATOM 754 N N . PRO A 1 98 ? 8.401 10.148 7.350 1.00 73.88 98 PRO A N 1
ATOM 755 C CA . PRO A 1 98 ? 8.737 10.167 5.931 1.00 73.88 98 PRO A CA 1
ATOM 756 C C . PRO A 1 98 ? 9.441 8.859 5.550 1.00 73.88 98 PRO A C 1
ATOM 758 O O . PRO A 1 98 ? 10.656 8.821 5.373 1.00 73.88 98 PRO A O 1
ATOM 761 N N . LYS A 1 99 ? 8.690 7.760 5.478 1.00 86.94 99 LYS A N 1
ATOM 762 C CA . LYS A 1 99 ? 9.166 6.425 5.116 1.00 86.94 99 LYS A CA 1
ATOM 763 C C . LYS A 1 99 ? 8.266 5.817 4.052 1.00 86.94 99 LYS A C 1
ATOM 765 O O . LYS A 1 99 ? 7.047 5.993 4.059 1.00 86.94 99 LYS A O 1
ATOM 770 N N . LYS A 1 100 ? 8.886 5.040 3.176 1.00 92.12 100 LYS A N 1
ATOM 771 C CA . LYS A 1 100 ? 8.222 4.228 2.166 1.00 92.12 100 LYS A CA 1
ATOM 772 C C . LYS A 1 100 ? 8.761 2.806 2.168 1.00 92.12 100 LYS A C 1
ATOM 774 O O . LYS A 1 100 ? 9.909 2.577 2.552 1.00 92.12 100 LYS A O 1
ATOM 779 N N . ALA A 1 101 ? 7.937 1.875 1.719 1.00 94.94 101 ALA A N 1
ATOM 780 C CA . ALA A 1 101 ? 8.363 0.542 1.323 1.00 94.94 101 ALA A CA 1
ATOM 781 C C . ALA A 1 101 ? 8.290 0.440 -0.199 1.00 94.94 101 ALA A C 1
ATOM 783 O O . ALA A 1 101 ? 7.280 0.824 -0.791 1.00 94.94 101 ALA A O 1
ATOM 784 N N . VAL A 1 102 ? 9.358 -0.059 -0.816 1.00 95.44 102 VAL A N 1
ATOM 785 C CA . VAL A 1 102 ? 9.413 -0.344 -2.250 1.00 95.44 102 VAL A CA 1
ATOM 786 C C . VAL A 1 102 ? 9.552 -1.844 -2.420 1.00 95.44 102 VAL A C 1
ATOM 788 O O . VAL A 1 102 ? 10.471 -2.439 -1.857 1.00 95.44 102 VAL A O 1
ATOM 791 N N . SER A 1 103 ? 8.636 -2.436 -3.176 1.00 96.19 103 SER A N 1
ATOM 792 C CA . SER A 1 103 ? 8.613 -3.865 -3.453 1.00 96.19 103 SER A CA 1
ATOM 793 C C . SER A 1 103 ? 8.542 -4.130 -4.948 1.00 96.19 103 SER A C 1
ATOM 795 O O . SER A 1 103 ? 7.981 -3.326 -5.689 1.00 96.19 103 SER A O 1
ATOM 797 N N . ASN A 1 104 ? 9.121 -5.230 -5.416 1.00 94.94 104 ASN A N 1
ATOM 798 C CA . ASN A 1 104 ? 9.153 -5.547 -6.841 1.00 94.94 104 ASN A CA 1
ATOM 799 C C . ASN A 1 104 ? 8.920 -7.042 -7.127 1.00 94.94 104 ASN A C 1
ATOM 801 O O . ASN A 1 104 ? 8.853 -7.889 -6.232 1.00 94.94 104 ASN A O 1
ATOM 805 N N . ALA A 1 105 ? 8.815 -7.357 -8.418 1.00 93.00 105 ALA A N 1
ATOM 806 C CA . ALA A 1 105 ? 8.618 -8.715 -8.915 1.00 93.00 105 ALA A CA 1
ATOM 807 C C . ALA A 1 105 ? 9.866 -9.624 -8.833 1.00 93.00 105 ALA A C 1
ATOM 809 O O . ALA A 1 105 ? 9.765 -10.812 -9.128 1.00 93.00 105 ALA A O 1
ATOM 810 N N . THR A 1 106 ? 11.037 -9.101 -8.455 1.00 93.31 106 THR A N 1
ATOM 811 C CA . THR A 1 106 ? 12.240 -9.918 -8.201 1.00 93.31 106 THR A CA 1
ATOM 812 C C . THR A 1 106 ? 12.300 -10.425 -6.762 1.00 93.31 106 THR A C 1
ATOM 814 O O . THR A 1 106 ? 13.123 -11.285 -6.460 1.00 93.31 106 THR A O 1
ATOM 817 N N . GLY A 1 107 ? 11.389 -9.956 -5.903 1.00 91.44 107 GLY A N 1
ATOM 818 C CA . GLY A 1 107 ? 11.317 -10.322 -4.492 1.00 91.44 107 GLY A CA 1
ATOM 819 C C . GLY A 1 107 ? 12.052 -9.354 -3.569 1.00 91.44 107 GLY A C 1
ATOM 820 O O . GLY A 1 107 ? 12.081 -9.589 -2.364 1.00 91.44 107 GLY A O 1
ATOM 821 N N . ASP A 1 108 ? 12.607 -8.259 -4.090 1.00 94.62 108 ASP A N 1
ATOM 822 C CA . ASP A 1 108 ? 13.242 -7.256 -3.245 1.00 94.62 108 ASP A CA 1
ATOM 823 C C . ASP A 1 108 ? 12.166 -6.447 -2.515 1.00 94.62 108 ASP A C 1
ATOM 825 O O . ASP A 1 108 ? 11.215 -5.936 -3.121 1.00 94.62 108 ASP A O 1
ATOM 829 N N . LEU A 1 109 ? 12.335 -6.295 -1.203 1.00 95.94 109 LEU A N 1
ATOM 830 C CA . LEU A 1 109 ? 11.517 -5.423 -0.375 1.00 95.94 109 LEU A CA 1
ATOM 831 C C . LEU A 1 109 ? 12.420 -4.551 0.495 1.00 95.94 109 LEU A C 1
ATOM 833 O O . LEU A 1 109 ? 13.087 -5.021 1.412 1.00 95.94 109 LEU A O 1
ATOM 837 N N . VAL A 1 110 ? 12.419 -3.245 0.232 1.00 94.69 110 VAL A N 1
ATOM 838 C CA . VAL A 1 110 ? 13.280 -2.299 0.951 1.00 94.69 110 VAL A CA 1
ATOM 839 C C . VAL A 1 110 ? 12.482 -1.174 1.583 1.00 94.69 110 VAL A C 1
ATOM 841 O O . VAL A 1 110 ? 11.518 -0.658 1.013 1.00 94.69 110 VAL A O 1
ATOM 844 N N . GLN A 1 111 ? 12.923 -0.749 2.765 1.00 93.25 111 GLN A N 1
ATOM 845 C CA . GLN A 1 111 ? 12.463 0.486 3.385 1.00 93.25 111 GLN A CA 1
ATOM 846 C C . GLN A 1 111 ? 13.397 1.635 3.007 1.00 93.25 111 GLN A C 1
ATOM 848 O O . GLN A 1 111 ? 14.615 1.521 3.124 1.00 93.25 111 GLN A O 1
ATOM 853 N N . ALA A 1 112 ? 12.822 2.765 2.613 1.00 90.19 112 ALA A N 1
ATOM 854 C CA . ALA A 1 112 ? 13.560 3.982 2.302 1.00 90.19 112 ALA A CA 1
ATOM 855 C C . ALA A 1 112 ? 12.888 5.202 2.951 1.00 90.19 112 ALA A C 1
ATOM 857 O O . ALA A 1 112 ? 11.689 5.161 3.241 1.00 90.19 112 ALA A O 1
ATOM 858 N N . PRO A 1 113 ? 13.618 6.301 3.194 1.00 87.81 113 PRO A N 1
ATOM 859 C CA . PRO A 1 113 ? 12.986 7.568 3.526 1.00 87.81 113 PRO A CA 1
ATOM 860 C C . PRO A 1 113 ? 12.160 8.078 2.331 1.00 87.81 113 PRO A C 1
ATOM 862 O O . PRO A 1 113 ? 12.578 7.961 1.178 1.00 87.81 113 PRO A O 1
ATOM 865 N N . ALA A 1 114 ? 10.982 8.628 2.610 1.00 85.50 114 ALA A N 1
ATOM 866 C CA . ALA A 1 114 ? 10.128 9.292 1.631 1.00 85.50 114 ALA A CA 1
ATOM 867 C C . ALA A 1 114 ? 10.495 10.777 1.546 1.00 85.50 114 ALA A C 1
ATOM 869 O O . ALA A 1 114 ? 10.712 11.432 2.566 1.00 85.50 114 ALA A O 1
ATOM 870 N N . SER A 1 115 ? 10.552 11.330 0.336 1.00 84.19 115 SER A N 1
ATOM 871 C CA . SER A 1 115 ? 10.772 12.774 0.180 1.00 84.19 115 SER A CA 1
ATOM 872 C C . SER A 1 115 ? 9.474 13.557 0.450 1.00 84.19 115 SER A C 1
ATOM 874 O O . SER A 1 115 ? 8.395 13.042 0.157 1.00 84.19 115 SER A O 1
ATOM 876 N N . PRO A 1 116 ? 9.523 14.814 0.939 1.00 74.94 116 PRO A N 1
ATOM 877 C CA . PRO A 1 116 ? 8.318 15.606 1.233 1.00 74.94 116 PRO A CA 1
ATOM 878 C C . PRO A 1 116 ? 7.347 15.798 0.052 1.00 74.94 116 PRO A C 1
ATOM 880 O O . PRO A 1 116 ? 6.162 16.006 0.277 1.00 74.94 116 PRO A O 1
ATOM 883 N N . GLY A 1 117 ? 7.830 15.719 -1.193 1.00 82.56 117 GLY A N 1
ATOM 884 C CA . GLY A 1 117 ? 7.011 15.796 -2.414 1.00 82.56 117 GLY A CA 1
ATOM 885 C C . GLY A 1 117 ? 6.694 14.444 -3.059 1.00 82.56 117 GLY A C 1
ATOM 886 O O . GLY A 1 117 ? 6.208 14.410 -4.182 1.00 82.56 117 GLY A O 1
ATOM 887 N N . GLU A 1 118 ? 7.022 13.331 -2.401 1.00 86.06 118 GLU A N 1
ATOM 888 C CA . GLU A 1 118 ? 6.822 11.992 -2.963 1.00 86.06 118 GLU A CA 1
ATOM 889 C C . GLU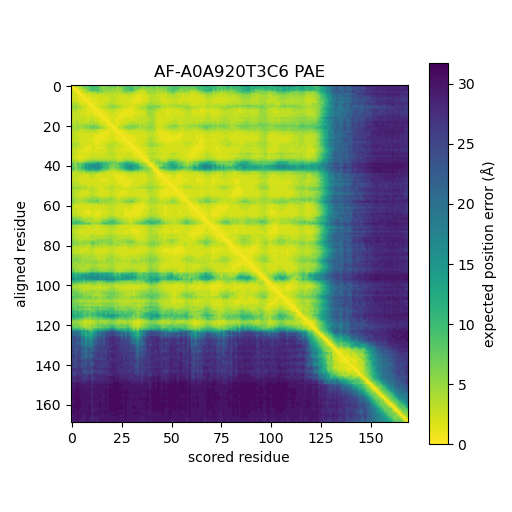 A 1 118 ? 5.394 11.474 -2.764 1.00 86.06 118 GLU A C 1
ATOM 891 O O . GLU A 1 118 ? 4.906 10.655 -3.542 1.00 86.06 118 GLU A O 1
ATOM 896 N N . TYR A 1 119 ? 4.705 11.963 -1.730 1.00 87.31 119 TYR A N 1
ATOM 897 C CA . TYR A 1 119 ? 3.302 11.639 -1.523 1.00 87.31 119 TYR A CA 1
ATOM 898 C C . TYR A 1 119 ? 2.472 12.244 -2.668 1.00 87.31 119 TYR A C 1
ATOM 900 O O . TYR A 1 119 ? 2.570 13.451 -2.912 1.00 87.31 119 TYR A O 1
ATOM 908 N N . PRO A 1 120 ? 1.669 11.443 -3.390 1.00 87.81 120 PRO A N 1
ATOM 909 C CA . PRO A 1 120 ? 0.921 11.936 -4.536 1.00 87.81 120 PRO A CA 1
ATOM 910 C C . PRO A 1 120 ? -0.078 13.010 -4.089 1.00 87.81 120 PRO A C 1
ATOM 912 O O . PRO A 1 120 ? -0.710 12.841 -3.042 1.00 87.81 120 PRO A O 1
ATOM 915 N N . PRO A 1 121 ? -0.269 14.092 -4.872 1.00 85.69 121 PRO A N 1
ATOM 916 C CA . PRO A 1 121 ? -1.294 15.069 -4.551 1.00 85.69 121 PRO A CA 1
ATOM 917 C C . PRO A 1 121 ? -2.666 14.400 -4.557 1.00 85.69 121 PRO A C 1
ATOM 919 O O . PRO A 1 121 ? -2.899 13.417 -5.278 1.00 85.69 121 PRO A O 1
ATOM 922 N N . ASP A 1 122 ? -3.547 14.940 -3.726 1.00 82.31 122 ASP A N 1
ATOM 923 C CA . ASP A 1 122 ? -4.941 14.537 -3.669 1.00 82.31 122 ASP A CA 1
ATOM 924 C C . ASP A 1 122 ? -5.551 14.647 -5.073 1.00 82.31 122 ASP A C 1
ATOM 926 O O . ASP A 1 122 ? -5.327 15.667 -5.731 1.00 82.31 122 ASP A O 1
ATOM 930 N N . PRO A 1 123 ? -6.245 13.618 -5.591 1.00 76.25 123 PRO A N 1
ATOM 931 C CA . PRO A 1 123 ? -7.088 13.818 -6.756 1.00 76.25 123 PRO A CA 1
ATOM 932 C C . PRO A 1 123 ? -8.160 14.824 -6.342 1.00 76.25 123 PRO A C 1
ATOM 934 O O . PRO A 1 123 ? -9.080 14.468 -5.606 1.00 76.25 123 PRO A O 1
ATOM 937 N N . GLU A 1 124 ? -7.979 16.084 -6.743 1.00 67.19 124 GLU A N 1
ATOM 938 C CA . GLU A 1 124 ? -8.939 17.154 -6.502 1.00 67.19 124 GLU A CA 1
ATOM 939 C C . GLU A 1 124 ? -10.334 16.618 -6.840 1.00 67.19 124 GLU A C 1
ATOM 941 O O . GLU A 1 124 ? -10.604 16.183 -7.961 1.00 67.19 124 GLU A O 1
ATOM 946 N N . VAL A 1 125 ? -11.220 16.593 -5.841 1.00 57.09 125 VAL A N 1
ATOM 947 C CA . VAL A 1 125 ? -12.641 16.708 -6.145 1.00 57.09 125 VAL A CA 1
ATOM 948 C C . VAL A 1 125 ? -12.701 18.074 -6.802 1.00 57.09 125 VAL A C 1
ATOM 950 O O . VAL A 1 125 ? -12.363 19.043 -6.131 1.00 57.09 125 VAL A O 1
ATOM 953 N N . GLU A 1 126 ? -12.997 18.158 -8.101 1.00 53.22 126 GLU A N 1
ATOM 954 C CA . GLU A 1 126 ? -13.371 19.441 -8.694 1.00 53.22 126 GLU A CA 1
ATOM 955 C C . GLU A 1 126 ? -14.388 20.035 -7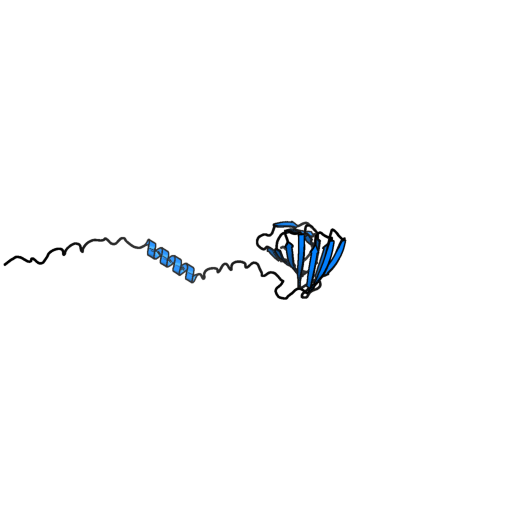.733 1.00 53.22 126 GLU A C 1
ATOM 957 O O . GLU A 1 126 ? -15.450 19.436 -7.535 1.00 53.22 126 GLU A O 1
ATOM 962 N N . ASP A 1 127 ? -14.010 21.108 -7.034 1.00 51.28 127 ASP A N 1
ATOM 963 C CA . ASP A 1 127 ? -14.907 21.761 -6.105 1.00 51.28 127 ASP A CA 1
ATOM 964 C C . ASP A 1 127 ? -16.138 22.088 -6.944 1.00 51.28 127 ASP A C 1
ATOM 966 O O . ASP A 1 127 ? -16.097 22.945 -7.832 1.00 51.28 127 ASP A O 1
ATOM 970 N N . PHE A 1 128 ? -17.231 21.353 -6.728 1.00 48.22 128 PHE A N 1
ATOM 971 C CA . PHE A 1 128 ? -18.536 21.799 -7.163 1.00 48.22 128 PHE A CA 1
ATOM 972 C C . PHE A 1 128 ? -18.754 23.065 -6.350 1.00 48.22 128 PHE A C 1
ATOM 974 O O . PHE A 1 128 ? -19.248 23.015 -5.226 1.00 48.22 128 PHE A O 1
ATOM 981 N N . ILE A 1 129 ? -18.300 24.196 -6.892 1.00 56.12 129 ILE A N 1
ATOM 982 C CA . ILE A 1 129 ? -18.705 25.511 -6.443 1.00 56.12 129 ILE A CA 1
ATOM 983 C C . ILE A 1 129 ? -20.209 25.475 -6.651 1.00 56.12 129 ILE A C 1
ATOM 985 O O . ILE A 1 129 ? -20.683 25.587 -7.781 1.00 56.12 129 ILE A O 1
ATOM 989 N N . GLU A 1 130 ? -20.952 25.191 -5.585 1.00 58.12 130 GLU A N 1
ATOM 990 C CA . GLU A 1 130 ? -22.388 25.380 -5.576 1.00 58.12 130 GLU A CA 1
ATOM 991 C C . GLU A 1 130 ? -22.567 26.858 -5.924 1.00 58.12 130 GLU A C 1
ATOM 993 O O . GLU A 1 130 ? -22.099 27.711 -5.162 1.00 58.12 130 GLU A O 1
ATOM 998 N N . PRO A 1 131 ? -23.074 27.187 -7.127 1.00 60.03 131 PRO A N 1
ATOM 999 C CA . PRO A 1 131 ? -23.152 28.575 -7.531 1.00 60.03 131 PRO A CA 1
ATOM 1000 C C . PRO A 1 131 ? -24.008 29.279 -6.487 1.00 60.03 131 PRO A C 1
ATOM 1002 O O . PRO A 1 131 ? -25.130 28.847 -6.207 1.00 60.03 131 PRO A O 1
ATOM 1005 N N . GLU A 1 132 ? -23.445 30.322 -5.878 1.00 70.94 132 GLU A N 1
ATOM 1006 C CA . GLU A 1 132 ? -24.120 31.121 -4.865 1.00 70.94 132 GLU A CA 1
ATOM 1007 C C . GLU A 1 132 ? -25.509 31.491 -5.410 1.00 70.94 132 GLU A C 1
ATOM 1009 O O . GLU A 1 132 ? -25.632 31.882 -6.577 1.00 70.94 132 GLU A O 1
ATOM 1014 N N . LEU A 1 133 ? -26.571 31.293 -4.619 1.00 66.06 133 LEU A N 1
ATOM 1015 C CA . LEU A 1 133 ? -27.966 31.421 -5.079 1.00 66.06 133 LEU A CA 1
ATOM 1016 C C . LEU A 1 133 ? -28.218 32.745 -5.828 1.00 66.06 133 LEU A C 1
ATOM 1018 O O . LEU A 1 133 ? -28.968 32.777 -6.805 1.00 66.06 133 LEU A O 1
ATOM 1022 N N . ASP A 1 134 ? -27.503 3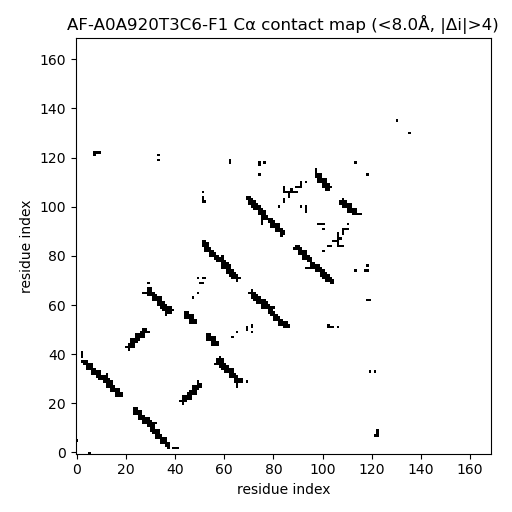3.802 -5.449 1.00 67.56 134 ASP A N 1
ATOM 1023 C CA . ASP A 1 134 ? -27.522 35.118 -6.086 1.00 67.56 134 ASP A CA 1
ATOM 1024 C C . ASP A 1 134 ? -27.031 35.116 -7.547 1.00 67.56 134 ASP A C 1
ATOM 1026 O O . ASP A 1 134 ? -27.533 35.876 -8.384 1.00 67.56 134 ASP A O 1
ATOM 1030 N N . GLU A 1 135 ? -26.046 34.285 -7.895 1.00 73.50 135 GLU A N 1
ATOM 1031 C CA . GLU A 1 135 ? -25.599 34.115 -9.280 1.00 73.50 135 GLU A CA 1
ATOM 1032 C C . GLU A 1 135 ? -26.628 33.345 -10.108 1.00 73.50 135 GLU A C 1
ATOM 1034 O O . GLU A 1 135 ? -26.925 33.740 -11.243 1.00 73.50 135 GLU A O 1
ATOM 1039 N N . LEU A 1 136 ? -27.240 32.306 -9.531 1.00 73.38 136 LEU A N 1
ATOM 1040 C CA . LEU A 1 136 ? -28.324 31.565 -10.175 1.00 73.38 136 LEU A CA 1
ATOM 1041 C C . LEU A 1 136 ? -29.538 32.460 -10.437 1.00 73.38 136 LEU A C 1
ATOM 1043 O O . LEU A 1 136 ? -30.067 32.443 -11.552 1.00 73.38 136 LEU A O 1
ATOM 1047 N N . GLU A 1 137 ? -29.943 33.294 -9.475 1.00 74.50 137 GLU A N 1
ATOM 1048 C CA . GLU A 1 137 ? -31.040 34.250 -9.652 1.00 74.50 137 GLU A CA 1
ATOM 1049 C C . GLU A 1 137 ? -30.740 35.266 -10.760 1.00 74.50 137 GLU A C 1
ATOM 1051 O O . GLU A 1 137 ? -31.591 35.516 -11.620 1.00 74.50 137 GLU A O 1
ATOM 1056 N N . LYS A 1 138 ? -29.514 35.807 -10.814 1.00 77.19 138 LYS A N 1
ATOM 1057 C CA . LYS A 1 138 ? -29.085 36.721 -11.889 1.00 77.19 138 LYS A CA 1
ATOM 1058 C C . LYS A 1 138 ? -29.126 36.047 -13.261 1.00 77.19 138 LYS A C 1
ATOM 1060 O O . LYS A 1 138 ? -29.540 36.678 -14.241 1.00 77.19 138 LYS A O 1
ATOM 1065 N N . ILE A 1 139 ? -28.707 34.784 -13.355 1.00 79.12 139 ILE A N 1
ATOM 1066 C CA . ILE A 1 139 ? -28.751 33.997 -14.596 1.00 79.12 139 ILE A CA 1
ATOM 1067 C C . ILE A 1 139 ? -30.204 33.737 -15.012 1.00 79.12 139 ILE A C 1
ATOM 1069 O O . ILE A 1 139 ? -30.545 33.912 -16.189 1.00 79.12 139 ILE A O 1
ATOM 1073 N N . LEU A 1 140 ? -31.073 33.379 -14.064 1.00 78.62 140 LEU A N 1
ATOM 1074 C CA . LEU A 1 140 ? -32.493 33.132 -14.310 1.00 78.62 140 LEU A CA 1
ATOM 1075 C C . LEU A 1 140 ? -33.204 34.403 -14.795 1.00 78.62 140 LEU A C 1
ATOM 1077 O O . LEU A 1 140 ? -33.907 34.370 -15.806 1.00 78.62 140 LEU A O 1
ATOM 1081 N N . TRP A 1 141 ? -32.950 35.545 -14.149 1.00 73.31 141 TRP A N 1
ATOM 1082 C CA . TRP A 1 141 ? -33.501 36.845 -14.540 1.00 73.31 141 TRP A CA 1
ATOM 1083 C C . TRP A 1 141 ? -33.022 37.304 -15.917 1.00 73.31 141 TRP A C 1
ATOM 1085 O O . TRP A 1 141 ? -33.814 37.820 -16.712 1.00 73.31 141 TRP A O 1
ATOM 1095 N N . LYS A 1 142 ? -31.738 37.101 -16.240 1.00 74.75 142 LYS A N 1
ATOM 1096 C CA . LYS A 1 142 ? -31.211 37.387 -17.583 1.00 74.75 142 LYS A CA 1
ATOM 1097 C C . LYS A 1 142 ? -31.890 36.518 -18.641 1.00 74.75 142 LYS A C 1
ATOM 1099 O O . LYS A 1 142 ? -32.332 37.059 -19.655 1.00 74.75 142 LYS A O 1
ATOM 1104 N N . LYS A 1 143 ? -32.037 35.210 -18.397 1.00 76.25 143 LYS A N 1
ATOM 1105 C CA . LYS A 1 143 ? -32.751 34.297 -19.309 1.00 76.25 143 LYS A CA 1
ATOM 1106 C C . LYS A 1 143 ? -34.220 34.695 -19.480 1.00 76.25 143 LYS A C 1
ATOM 1108 O O . LYS A 1 143 ? -34.690 34.787 -20.612 1.00 76.25 143 LYS A O 1
ATOM 1113 N N . ALA A 1 144 ? -34.921 35.025 -18.396 1.00 69.81 144 ALA A N 1
ATOM 1114 C CA . ALA A 1 144 ? -36.313 35.471 -18.444 1.00 69.81 144 ALA A CA 1
ATOM 1115 C C . ALA A 1 144 ? -36.491 36.783 -19.236 1.00 69.81 144 ALA A C 1
ATOM 1117 O O . ALA A 1 144 ? -37.443 36.918 -20.007 1.00 69.81 144 ALA A O 1
ATOM 1118 N N . ARG A 1 145 ? -35.549 37.734 -19.126 1.00 68.56 145 ARG A N 1
ATOM 1119 C CA . ARG A 1 145 ? -35.552 38.968 -19.941 1.00 68.56 145 ARG A CA 1
ATOM 1120 C C . ARG A 1 145 ? -35.296 38.718 -21.423 1.00 68.56 145 ARG A C 1
ATOM 1122 O O . ARG A 1 145 ? -35.821 39.466 -22.242 1.00 68.56 145 ARG A O 1
ATOM 1129 N N . MET A 1 146 ? -34.507 37.703 -21.777 1.00 59.34 146 MET A N 1
ATOM 1130 C CA . MET A 1 146 ? -34.268 37.346 -23.181 1.00 59.34 146 MET A CA 1
ATOM 1131 C C . MET A 1 146 ? -35.493 36.684 -23.823 1.00 59.34 146 MET A C 1
ATOM 1133 O O . MET A 1 146 ? -35.766 36.937 -24.992 1.00 59.34 146 MET A O 1
ATOM 1137 N N . ILE A 1 147 ? -36.263 35.901 -23.061 1.00 58.78 147 ILE A N 1
ATOM 1138 C CA . ILE A 1 147 ? -37.492 35.248 -23.543 1.00 58.78 147 ILE A CA 1
ATOM 1139 C C . ILE A 1 147 ? -38.627 36.268 -23.759 1.00 58.78 147 ILE A C 1
ATOM 1141 O O . ILE A 1 147 ? -39.430 36.108 -24.672 1.00 58.78 147 ILE A O 1
ATOM 1145 N N . ASN A 1 148 ? -38.661 37.353 -22.977 1.00 56.94 148 ASN A N 1
ATOM 1146 C CA . ASN A 1 148 ? -39.730 38.358 -23.008 1.00 56.94 148 ASN A CA 1
ATOM 1147 C C . ASN A 1 148 ? -39.455 39.598 -23.887 1.00 56.94 148 ASN A C 1
ATOM 1149 O O . ASN A 1 148 ? -40.116 40.617 -23.696 1.00 56.94 148 ASN A O 1
ATOM 1153 N N . GLN A 1 149 ? -38.521 39.570 -24.850 1.00 51.44 149 GLN A N 1
ATOM 1154 C CA . GLN A 1 149 ? -38.425 40.672 -25.824 1.00 51.44 149 GLN A CA 1
ATOM 1155 C C . GLN A 1 149 ? -39.573 40.602 -26.847 1.00 51.44 149 GLN A C 1
ATOM 1157 O O . GLN A 1 149 ? -39.601 39.680 -27.666 1.00 51.44 149 GLN A O 1
ATOM 1162 N N . PRO A 1 150 ? -40.493 41.587 -26.891 1.00 47.09 150 PRO A N 1
ATOM 1163 C CA . PRO A 1 150 ? -41.452 41.683 -27.979 1.00 47.09 150 PRO A CA 1
ATOM 1164 C C . PRO A 1 150 ? -40.700 42.114 -29.241 1.00 47.09 150 PRO A C 1
ATOM 1166 O O . PRO A 1 150 ? -39.971 43.109 -29.223 1.00 47.09 150 PRO A O 1
ATOM 1169 N N . GLN A 1 151 ? -40.895 41.405 -30.355 1.00 53.03 151 GLN A N 1
ATOM 1170 C CA . GLN A 1 151 ? -40.429 41.854 -31.668 1.00 53.03 151 GLN A CA 1
ATOM 1171 C C . GLN A 1 151 ? -41.127 43.172 -32.059 1.00 53.03 151 GLN A C 1
ATOM 1173 O O . GLN A 1 151 ? -42.165 43.182 -32.721 1.00 53.03 151 GLN A O 1
ATOM 1178 N N . LEU A 1 152 ? -40.554 44.313 -31.674 1.00 39.94 152 LEU A N 1
ATOM 1179 C CA . LEU A 1 152 ? -40.997 45.633 -32.120 1.00 39.94 152 LEU A CA 1
ATOM 1180 C C . LEU A 1 152 ? -40.332 45.989 -33.456 1.00 39.94 152 LEU A C 1
ATOM 1182 O O . LEU A 1 152 ? -39.273 46.601 -33.539 1.00 39.94 152 LEU A O 1
ATOM 1186 N N . LYS A 1 153 ? -41.007 45.513 -34.508 1.00 38.94 153 LYS A N 1
ATOM 1187 C CA . LYS A 1 153 ? -41.178 46.088 -35.853 1.00 38.94 153 LYS A CA 1
ATOM 1188 C C . LYS A 1 153 ? -40.107 47.082 -36.338 1.00 38.94 153 LYS A C 1
ATOM 1190 O O . LYS A 1 153 ? -40.158 48.279 -36.072 1.00 38.94 153 LYS A O 1
ATOM 1195 N N . LYS A 1 154 ? -39.274 46.589 -37.262 1.00 40.22 154 LYS A N 1
ATOM 1196 C CA . LYS A 1 154 ? -38.685 47.377 -38.355 1.00 40.22 154 LYS A CA 1
ATOM 1197 C C . LYS A 1 154 ? -39.804 48.056 -39.156 1.00 40.22 154 LYS A C 1
ATOM 1199 O O . LYS A 1 154 ? -40.551 47.369 -39.842 1.00 40.22 154 LYS A O 1
ATOM 1204 N N . SER A 1 155 ? -39.899 49.381 -39.118 1.00 40.59 155 SER A N 1
ATOM 1205 C CA . SER A 1 155 ? -40.505 50.177 -40.193 1.00 40.59 155 SER A CA 1
ATOM 1206 C C . SER A 1 155 ? -40.209 51.663 -39.974 1.00 40.59 155 SER A C 1
ATOM 1208 O O . SER A 1 155 ? -40.523 52.194 -38.917 1.00 40.59 155 SER A O 1
ATOM 1210 N N . GLN A 1 156 ? -39.681 52.310 -41.020 1.00 41.94 156 GLN A N 1
ATOM 1211 C CA . GLN A 1 156 ? -39.404 53.749 -41.199 1.00 41.94 156 GLN A CA 1
ATOM 1212 C C . GLN A 1 156 ? -37.969 54.233 -40.932 1.00 41.94 156 GLN A C 1
ATOM 1214 O O . GLN A 1 156 ? -37.694 54.963 -39.986 1.00 41.94 156 GLN A O 1
ATOM 1219 N N . ARG A 1 157 ? -37.070 53.948 -41.886 1.00 36.78 157 ARG A N 1
ATOM 1220 C CA . ARG A 1 157 ? -36.178 54.975 -42.473 1.00 36.78 157 ARG A CA 1
ATOM 1221 C C . ARG A 1 157 ? -35.595 54.538 -43.826 1.00 36.78 157 ARG A C 1
ATOM 1223 O O . ARG A 1 157 ? -34.410 54.669 -44.090 1.00 36.78 157 ARG A O 1
ATOM 1230 N N . SER A 1 158 ? -36.458 54.071 -44.726 1.00 41.59 158 SER A N 1
ATOM 1231 C CA . SER A 1 158 ? -36.153 54.014 -46.163 1.00 41.59 158 SER A CA 1
ATOM 1232 C C . SER A 1 158 ? -36.861 55.174 -46.849 1.00 41.59 158 SER A C 1
ATOM 1234 O O . SER A 1 158 ? -37.885 54.973 -47.482 1.00 41.59 158 SER A O 1
ATOM 1236 N N . GLN A 1 159 ? -36.360 56.398 -46.660 1.00 44.06 159 GLN A N 1
ATOM 1237 C CA . GLN A 1 159 ? -36.668 57.555 -47.511 1.00 44.06 159 GLN A CA 1
ATOM 1238 C C . GLN A 1 159 ? -35.693 58.702 -47.195 1.00 44.06 159 GLN A C 1
ATOM 1240 O O . GLN A 1 159 ? -35.943 59.542 -46.338 1.00 44.06 159 GLN A O 1
ATOM 1245 N N . LYS A 1 160 ? -34.549 58.700 -47.884 1.00 40.12 160 LYS A N 1
ATOM 1246 C CA . LYS A 1 160 ? -33.862 59.901 -48.398 1.00 40.12 160 LYS A CA 1
ATOM 1247 C C . LYS A 1 160 ? -32.780 59.465 -49.395 1.00 40.12 160 LYS A C 1
ATOM 1249 O O . LYS A 1 160 ? -31.586 59.598 -49.173 1.00 40.12 160 LYS A O 1
ATOM 1254 N N . GLN A 1 161 ? -33.244 58.896 -50.506 1.00 41.62 161 GLN A N 1
ATOM 1255 C CA . GLN A 1 161 ? -32.563 59.004 -51.797 1.00 41.62 161 GLN A CA 1
ATOM 1256 C C . GLN A 1 161 ? -33.143 60.231 -52.522 1.00 41.62 161 GLN A C 1
ATOM 1258 O O . GLN A 1 161 ? -34.344 60.480 -52.401 1.00 41.62 161 GLN A O 1
ATOM 1263 N N . LYS A 1 162 ? -32.294 60.915 -53.310 1.00 38.19 162 LYS A N 1
ATOM 1264 C CA . LYS A 1 162 ? -32.454 62.202 -54.040 1.00 38.19 162 LYS A CA 1
ATOM 1265 C C . LYS A 1 162 ? -31.983 63.409 -53.217 1.00 38.19 162 LYS A C 1
ATOM 1267 O O . LYS A 1 162 ? -32.512 63.647 -52.143 1.00 38.19 162 LYS A O 1
ATOM 1272 N N . ASN A 1 163 ? -31.067 64.273 -53.652 1.00 37.25 163 ASN A N 1
ATOM 1273 C CA . ASN A 1 163 ? -30.260 64.471 -54.871 1.00 37.25 163 ASN A CA 1
ATOM 1274 C C . ASN A 1 163 ? -29.217 65.568 -54.492 1.00 37.25 163 ASN A C 1
ATOM 1276 O O . ASN A 1 163 ? -29.435 66.257 -53.494 1.00 37.25 163 ASN A O 1
ATOM 1280 N N . PRO A 1 164 ? -28.162 65.838 -55.284 1.00 46.75 164 PRO A N 1
ATOM 1281 C CA . PRO A 1 164 ? -28.286 67.012 -56.158 1.00 46.75 164 PRO A CA 1
ATOM 1282 C C . PRO A 1 164 ? -27.805 66.773 -57.594 1.00 46.75 164 PRO A C 1
ATOM 1284 O O . PRO A 1 164 ? -26.830 66.081 -57.867 1.00 46.75 164 PRO A O 1
ATOM 1287 N N . ARG A 1 165 ? -28.529 67.414 -58.515 1.00 39.56 165 ARG A N 1
ATOM 1288 C CA . ARG A 1 165 ? -28.199 67.589 -59.931 1.00 39.56 165 ARG A CA 1
ATOM 1289 C C . ARG A 1 165 ? -26.870 68.341 -60.089 1.00 39.56 165 ARG A C 1
ATOM 1291 O O . ARG A 1 165 ? -26.737 69.426 -59.536 1.00 39.56 165 ARG A O 1
ATOM 1298 N N . GLN A 1 166 ? -26.005 67.875 -60.987 1.00 42.16 166 GLN A N 1
ATOM 1299 C CA . GLN A 1 166 ? -25.192 68.765 -61.820 1.00 42.16 166 GLN A CA 1
ATOM 1300 C C . GLN A 1 166 ? -25.739 68.705 -63.253 1.00 42.16 166 GLN A C 1
ATOM 1302 O O . GLN A 1 166 ? -25.846 67.634 -63.848 1.00 42.16 166 GLN A O 1
ATOM 1307 N N . LYS A 1 167 ? -26.133 69.860 -63.800 1.00 42.41 167 LYS A N 1
ATOM 1308 C CA . LYS A 1 167 ? -26.336 70.063 -65.238 1.00 42.41 167 LYS A CA 1
ATOM 1309 C C . LYS A 1 167 ? -25.413 71.193 -65.682 1.00 42.41 167 LYS A C 1
ATOM 1311 O O . LYS A 1 167 ? -25.505 72.287 -65.142 1.00 42.41 167 LYS A O 1
ATOM 1316 N N . LYS A 1 168 ? -24.585 70.865 -66.676 1.00 39.62 168 LYS A N 1
ATOM 1317 C CA . LYS A 1 168 ? -24.147 71.677 -67.821 1.00 39.62 168 LYS A CA 1
ATOM 1318 C C . LYS A 1 168 ? -24.452 73.182 -67.758 1.00 39.62 168 LYS A C 1
ATOM 1320 O O . LYS A 1 168 ? -25.620 73.568 -67.841 1.00 39.62 168 LYS A O 1
ATOM 1325 N N . LYS A 1 169 ? -23.399 73.984 -67.878 1.00 41.47 169 LYS A N 1
ATOM 1326 C CA . LYS A 1 169 ? -23.196 74.851 -69.042 1.00 41.47 169 LYS A CA 1
ATOM 1327 C C . LYS A 1 169 ? -21.708 74.973 -69.320 1.00 41.47 169 LYS A C 1
ATOM 1329 O O . LYS A 1 169 ? -20.956 74.971 -68.324 1.00 41.47 169 LYS A O 1
#

Nearest PDB structures (foldseek):
  6ovm-assembly1_R  TM=8.894E-01  e=1.074E-06  Pseudomonas capeferrum
  4bxp-assembly1_A  TM=2.444E-01  e=2.235E-01  Danio rerio
  4bxr-assembly2_B  TM=2.314E-01  e=1.715E-01  Danio rerio
  4ld3-assembly1_A  TM=1.820E-01  e=4.223E-01  Danio rerio
  4bxq-assembly1_A  TM=1.891E-01  e=5.220E-01  Danio rerio

pLDDT: mean 81.31, std 18.41, range [36.78, 97.25]

Radius of gyration: 31.84 Å; Cα contact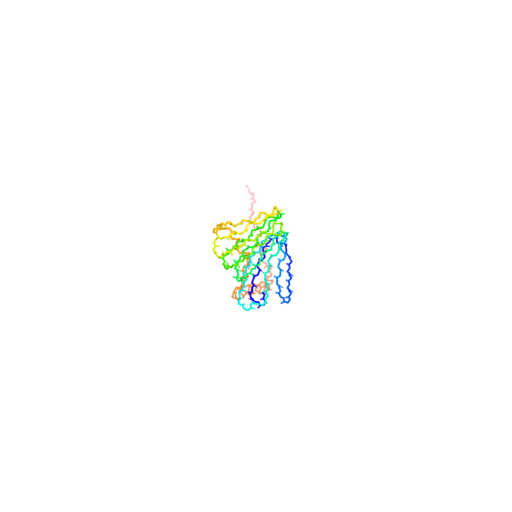s (8 Å, |Δi|>4): 340; chains: 1; bounding box: 55×89×84 Å

Mean predicted aligned error: 13.54 Å